Protein AF-A0A2K3K6B8-F1 (afdb_monomer_lite)

pLDDT: mean 90.26, std 2.79, range [80.25, 94.56]

Sequence (40 aa):
MVMATVKKGKPNLRKKVLPAVIVRQRKPWRRKDGVFMYFE

Foldseek 3Di:
DDWDADPDDDPVRHPDTDDDDDPFAQDWDADPVRDTDHDD

Organism: Trifolium pratense (NCBI:txid57577)

InterPro domains:
  IPR000218 Large ribosomal subunit protein uL14 [PF00238] (1-40)
  IPR000218 Large ribosomal subunit protein uL14 [PTHR11761] (1-40)
  IPR036853 Large ribosomal subunit protein uL14 superfamily [G3DSA:2.40.150.20] (1-40)
  IPR036853 Large ribosomal subunit protein uL14 superfamily [SSF50193] (1-40)

Radius of gyration: 14.76 Å; chains: 1; bounding box: 34×16×31 Å

Structure (mmCIF, N/CA/C/O backbone):
data_AF-A0A2K3K6B8-F1
#
_entry.id   AF-A0A2K3K6B8-F1
#
loop_
_atom_site.group_PDB
_atom_site.id
_atom_site.type_symbol
_atom_site.label_atom_id
_atom_site.label_alt_id
_atom_sit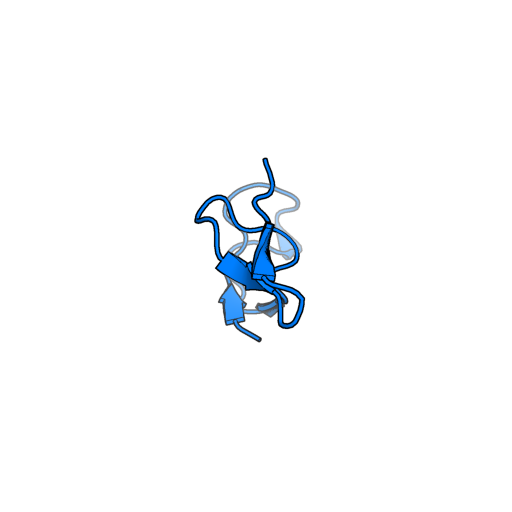e.label_comp_id
_atom_site.label_asym_id
_atom_site.label_entity_id
_atom_site.label_seq_id
_atom_site.pdbx_PDB_ins_code
_atom_site.Cartn_x
_atom_site.Cartn_y
_atom_site.Cartn_z
_atom_site.occupancy
_atom_site.B_iso_or_equiv
_atom_site.auth_seq_id
_atom_site.auth_comp_id
_atom_site.auth_asym_id
_atom_site.auth_atom_id
_atom_site.pdbx_PDB_model_num
ATOM 1 N N . MET A 1 1 ? 0.135 -11.123 3.262 1.00 83.19 1 MET A N 1
ATOM 2 C CA . MET A 1 1 ? -1.116 -11.048 4.047 1.00 83.19 1 MET A CA 1
ATOM 3 C C . MET A 1 1 ? -0.908 -9.984 5.116 1.00 83.19 1 MET A C 1
ATOM 5 O O . MET A 1 1 ? 0.172 -9.956 5.690 1.00 83.19 1 MET A O 1
ATOM 9 N N . VAL A 1 2 ? -1.850 -9.063 5.307 1.00 91.31 2 VAL A N 1
ATOM 10 C CA . VAL A 1 2 ? -1.712 -7.898 6.201 1.00 91.31 2 VAL A CA 1
ATOM 11 C C . VAL A 1 2 ? -2.960 -7.782 7.064 1.00 91.31 2 VAL A C 1
ATOM 13 O O . VAL A 1 2 ? -4.062 -7.980 6.564 1.00 91.31 2 VAL A O 1
ATOM 16 N N . MET A 1 3 ? -2.800 -7.449 8.343 1.00 92.94 3 MET A N 1
ATOM 17 C CA . MET A 1 3 ? -3.926 -7.113 9.214 1.00 92.94 3 MET A CA 1
ATOM 18 C C . MET A 1 3 ? -4.332 -5.657 8.985 1.00 92.94 3 MET A C 1
ATOM 20 O O . MET A 1 3 ? -3.513 -4.752 9.147 1.00 92.94 3 MET A O 1
ATOM 24 N N . ALA A 1 4 ? -5.585 -5.423 8.603 1.00 92.56 4 ALA A N 1
ATOM 25 C CA . ALA A 1 4 ? -6.098 -4.090 8.307 1.00 92.56 4 ALA A CA 1
ATOM 26 C C . ALA A 1 4 ? -7.425 -3.820 9.026 1.00 92.56 4 ALA A C 1
ATOM 28 O O . ALA A 1 4 ? -8.183 -4.732 9.356 1.00 92.56 4 ALA A O 1
ATOM 29 N N . THR A 1 5 ? -7.714 -2.538 9.253 1.00 92.06 5 THR A N 1
ATOM 30 C CA . THR A 1 5 ? -8.990 -2.061 9.802 1.00 92.06 5 THR A CA 1
ATOM 31 C C . THR A 1 5 ? -9.665 -1.120 8.807 1.00 92.06 5 THR A C 1
ATOM 33 O 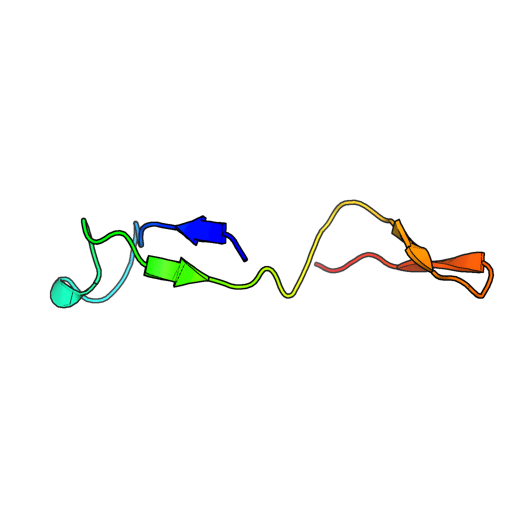O . THR A 1 5 ? -9.015 -0.299 8.154 1.00 92.06 5 THR A O 1
ATOM 36 N N . VAL A 1 6 ? -10.989 -1.222 8.675 1.00 92.88 6 VAL A N 1
ATOM 37 C CA . VAL A 1 6 ? -11.763 -0.377 7.755 1.00 92.88 6 VAL A CA 1
ATOM 38 C C . VAL A 1 6 ? -12.096 0.958 8.427 1.00 92.88 6 VAL A C 1
ATOM 40 O O . VAL A 1 6 ? -12.824 0.998 9.421 1.00 92.88 6 VAL A O 1
ATOM 43 N N . LYS A 1 7 ? -11.596 2.071 7.869 1.00 91.81 7 LYS A N 1
ATOM 44 C CA . LYS A 1 7 ? -11.870 3.433 8.378 1.00 91.81 7 LYS A CA 1
ATOM 45 C C . LYS A 1 7 ? -13.193 4.024 7.863 1.00 91.81 7 LYS A C 1
ATOM 47 O O . LYS A 1 7 ? -13.897 4.692 8.620 1.00 91.81 7 LYS A O 1
ATOM 52 N N . LYS A 1 8 ? -13.548 3.780 6.594 1.00 92.31 8 LYS A N 1
ATOM 53 C CA . LYS A 1 8 ? -14.769 4.281 5.924 1.00 92.31 8 LYS A CA 1
ATOM 54 C C . LYS A 1 8 ? -15.536 3.113 5.289 1.00 92.31 8 LYS A C 1
ATOM 56 O O . LYS A 1 8 ? -14.916 2.246 4.691 1.00 92.31 8 LYS A O 1
ATOM 61 N N . GLY A 1 9 ? -16.864 3.088 5.425 1.00 90.50 9 GLY A N 1
ATOM 62 C CA . GLY A 1 9 ? -17.726 2.006 4.919 1.00 90.50 9 GLY A CA 1
ATOM 63 C C . GLY A 1 9 ? -18.851 1.619 5.884 1.00 90.50 9 GLY A C 1
ATOM 64 O O . GLY A 1 9 ? -19.156 2.379 6.812 1.00 90.50 9 GLY A O 1
ATOM 65 N N . LYS A 1 10 ? -19.444 0.434 5.668 1.00 91.56 10 LYS A N 1
ATOM 66 C CA . LYS A 1 10 ? -20.534 -0.118 6.494 1.00 91.56 10 LYS A CA 1
ATOM 67 C C . LYS A 1 10 ? -20.127 -0.183 7.979 1.00 91.56 10 LYS A C 1
ATOM 69 O O . LYS A 1 10 ? -19.024 -0.658 8.263 1.00 91.56 10 LYS A O 1
ATOM 74 N N . PRO A 1 11 ? -20.992 0.239 8.923 1.00 89.31 11 PRO A N 1
ATOM 75 C CA . PRO A 1 11 ? -20.666 0.270 10.353 1.00 89.31 11 PRO A CA 1
ATOM 76 C C . PRO A 1 11 ? -20.161 -1.070 10.903 1.00 89.31 11 PRO A C 1
ATOM 78 O O . PRO A 1 11 ? -19.190 -1.089 11.651 1.00 89.31 11 PRO A O 1
ATOM 81 N N . ASN A 1 12 ? -20.735 -2.187 10.444 1.00 90.50 12 ASN A N 1
ATOM 82 C CA . ASN A 1 12 ? -20.420 -3.541 10.924 1.00 90.50 12 ASN A CA 1
ATOM 83 C C . ASN A 1 12 ? -18.967 -3.990 10.684 1.00 90.50 12 ASN A C 1
ATOM 85 O O . ASN A 1 12 ? -18.517 -4.950 11.314 1.00 90.50 12 ASN A O 1
ATOM 89 N N . LEU A 1 13 ? -18.257 -3.329 9.762 1.00 88.62 13 LEU A N 1
ATOM 90 C CA . LEU A 1 13 ? -16.877 -3.649 9.378 1.00 88.62 13 LEU A CA 1
ATOM 91 C C . LEU A 1 13 ? -15.845 -2.715 10.027 1.00 88.62 13 LEU A C 1
ATOM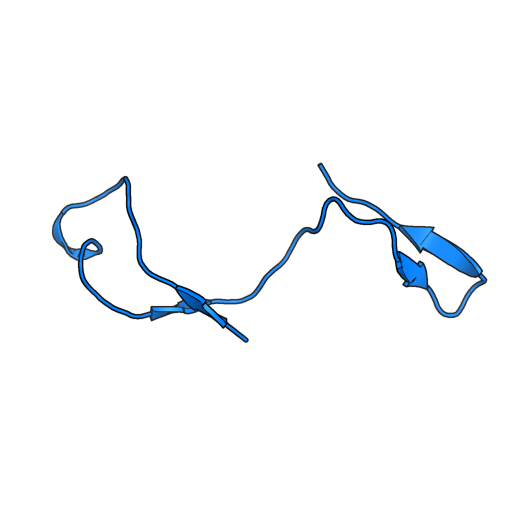 93 O O . LEU A 1 13 ? -14.648 -2.996 9.985 1.00 88.62 13 LEU A O 1
ATOM 97 N N . ARG A 1 14 ? -16.279 -1.594 10.616 1.00 88.75 14 ARG A N 1
ATOM 98 C CA . ARG A 1 14 ? -15.375 -0.651 11.286 1.00 88.75 14 ARG A CA 1
ATOM 99 C C . ARG A 1 14 ? -14.959 -1.202 12.650 1.00 88.75 14 ARG A C 1
ATOM 101 O O . ARG A 1 14 ? -15.684 -1.984 13.255 1.00 88.75 14 ARG A O 1
ATOM 108 N N . LYS A 1 15 ? -13.793 -0.770 13.145 1.00 86.69 15 LYS A N 1
ATOM 109 C CA . LYS A 1 15 ? -13.220 -1.167 14.452 1.00 86.69 15 LYS A CA 1
ATOM 110 C C . LYS A 1 15 ? -12.941 -2.677 14.621 1.00 86.69 15 LYS A C 1
ATOM 112 O O . LYS A 1 15 ? -12.586 -3.097 15.714 1.00 86.69 15 LYS A O 1
ATOM 117 N N . LYS A 1 16 ? -13.050 -3.479 13.555 1.00 89.81 16 LYS A N 1
ATOM 118 C CA . LYS A 1 16 ? -12.652 -4.895 13.524 1.00 89.81 16 LYS A CA 1
ATOM 119 C C . LYS A 1 16 ? -11.340 -5.059 12.757 1.00 89.81 16 LYS A C 1
ATOM 121 O O . LYS A 1 16 ? -11.148 -4.406 11.730 1.00 89.81 16 LYS A O 1
ATOM 126 N N . VAL A 1 17 ? -10.455 -5.923 13.256 1.00 91.62 17 VAL A N 1
ATOM 127 C CA . VAL A 1 17 ? -9.213 -6.319 12.574 1.00 91.62 17 VAL A CA 1
ATOM 128 C C . VAL A 1 17 ? -9.526 -7.479 11.638 1.00 91.62 17 VAL A C 1
ATOM 130 O O . VAL A 1 17 ? -10.105 -8.476 12.065 1.00 91.62 17 VAL A O 1
ATOM 133 N N . LEU A 1 1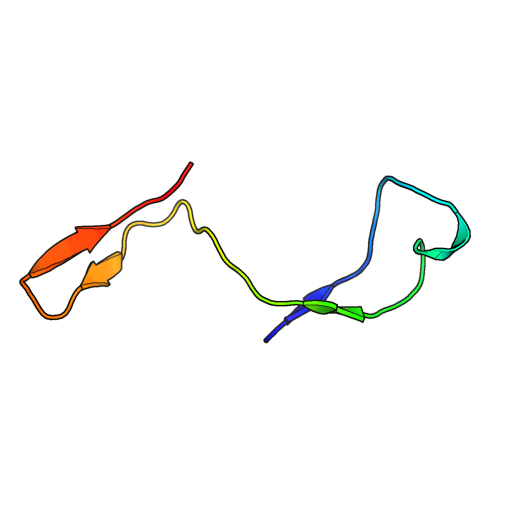8 ? -9.177 -7.332 10.361 1.00 92.06 18 LEU A N 1
ATOM 134 C CA . LEU A 1 18 ? -9.451 -8.315 9.316 1.00 92.06 18 LEU A CA 1
ATOM 135 C C . LEU A 1 18 ? -8.161 -8.625 8.538 1.00 92.06 18 LEU A C 1
ATOM 137 O O . LEU A 1 18 ? -7.372 -7.706 8.283 1.00 92.06 18 LEU A O 1
ATOM 141 N N . PRO A 1 19 ? -7.940 -9.884 8.125 1.00 94.56 19 PRO A N 1
ATOM 142 C CA . PRO A 1 19 ? -6.858 -10.219 7.211 1.00 94.56 19 PRO A CA 1
ATOM 143 C C . PRO A 1 19 ? -7.165 -9.686 5.803 1.00 94.56 19 PRO A C 1
ATOM 145 O O . PRO A 1 19 ? -8.284 -9.798 5.304 1.00 94.56 19 PRO A O 1
ATOM 148 N N . ALA A 1 20 ? -6.156 -9.116 5.150 1.00 94.25 20 ALA A N 1
ATOM 149 C CA . ALA A 1 20 ? -6.241 -8.533 3.816 1.00 94.25 20 ALA A CA 1
ATOM 150 C C . ALA A 1 20 ? -5.014 -8.884 2.957 1.00 94.25 20 ALA A C 1
ATOM 152 O O . ALA A 1 20 ? -3.940 -9.250 3.452 1.00 94.25 20 ALA A O 1
ATOM 153 N N . VAL A 1 21 ? -5.165 -8.750 1.639 1.00 94.31 21 VAL A N 1
ATOM 154 C CA . VAL A 1 21 ? -4.102 -8.960 0.646 1.00 94.31 21 VAL A CA 1
ATOM 155 C C . VAL A 1 21 ? -3.880 -7.655 -0.114 1.00 94.31 21 VAL A C 1
ATOM 157 O O . VAL A 1 21 ? -4.832 -7.025 -0.566 1.00 94.31 21 VAL A O 1
ATOM 160 N N . ILE A 1 22 ? -2.618 -7.240 -0.244 1.00 91.31 22 ILE A N 1
ATOM 161 C CA . ILE A 1 22 ? -2.244 -6.070 -1.043 1.00 91.31 22 ILE A CA 1
ATOM 162 C C . ILE A 1 22 ? -2.195 -6.507 -2.507 1.00 91.31 22 ILE A C 1
ATOM 164 O O . ILE A 1 22 ? -1.361 -7.330 -2.870 1.00 91.31 22 ILE A O 1
ATOM 168 N N . VAL A 1 23 ? -3.088 -5.959 -3.331 1.00 91.88 23 VAL A N 1
ATOM 169 C CA . VAL A 1 23 ? -3.174 -6.288 -4.766 1.00 91.88 23 VAL A CA 1
ATOM 170 C C . VAL A 1 23 ? -2.387 -5.297 -5.628 1.00 91.88 23 VAL A C 1
ATOM 172 O O . VAL A 1 23 ? -1.846 -5.674 -6.662 1.00 91.88 23 VAL A O 1
ATOM 175 N N . ARG A 1 24 ? -2.300 -4.029 -5.207 1.00 91.50 24 ARG A N 1
ATOM 176 C CA . ARG A 1 24 ? -1.624 -2.952 -5.945 1.00 91.50 24 ARG A CA 1
ATOM 177 C C . ARG A 1 24 ? -0.637 -2.213 -5.049 1.00 91.50 24 ARG A C 1
ATOM 179 O O . ARG A 1 24 ? -0.884 -2.042 -3.856 1.00 91.50 24 ARG A O 1
ATOM 186 N N . GLN A 1 25 ? 0.474 -1.776 -5.636 1.00 90.75 25 GLN A N 1
ATOM 187 C CA . GLN A 1 25 ? 1.512 -1.005 -4.959 1.00 90.75 25 GLN A CA 1
ATOM 188 C C . GLN A 1 25 ? 2.061 0.081 -5.893 1.00 90.75 25 GLN A C 1
ATOM 190 O O . GLN A 1 25 ? 2.437 -0.204 -7.028 1.00 90.75 25 GLN A O 1
ATOM 195 N N . ARG A 1 26 ? 2.152 1.314 -5.376 1.00 91.06 26 ARG A N 1
ATOM 196 C CA . ARG A 1 26 ? 2.690 2.479 -6.100 1.00 91.06 26 ARG A CA 1
ATOM 197 C C . ARG A 1 26 ? 4.211 2.456 -6.246 1.00 91.06 26 ARG A C 1
ATOM 199 O O . ARG A 1 26 ? 4.755 3.019 -7.188 1.00 91.06 26 ARG A O 1
ATOM 206 N N . LYS A 1 27 ? 4.914 1.824 -5.302 1.00 90.62 27 LYS A N 1
ATOM 207 C CA . LYS A 1 27 ? 6.366 1.648 -5.390 1.00 90.62 27 LYS A CA 1
ATOM 208 C C . LYS A 1 27 ? 6.680 0.657 -6.522 1.00 90.62 27 LYS A C 1
ATOM 210 O O . LYS A 1 27 ? 6.200 -0.473 -6.445 1.00 90.62 27 LYS A O 1
ATOM 215 N N . PRO A 1 28 ? 7.477 1.043 -7.532 1.00 90.69 28 PRO A N 1
ATOM 216 C CA . PRO A 1 28 ? 7.865 0.129 -8.592 1.00 90.69 28 PRO A CA 1
ATOM 217 C C . PRO A 1 28 ? 8.729 -1.005 -8.040 1.00 90.69 28 PRO A C 1
ATOM 219 O O . PRO A 1 28 ? 9.614 -0.779 -7.209 1.00 90.69 28 PRO A O 1
ATOM 222 N N . TRP A 1 29 ? 8.485 -2.221 -8.521 1.00 90.31 29 TRP A N 1
ATOM 223 C CA . TRP A 1 29 ? 9.283 -3.398 -8.189 1.00 90.31 29 TRP A CA 1
ATOM 224 C C . TRP A 1 29 ? 9.750 -4.113 -9.454 1.00 90.31 29 TRP A C 1
ATOM 226 O O . TRP A 1 29 ? 9.088 -4.077 -10.493 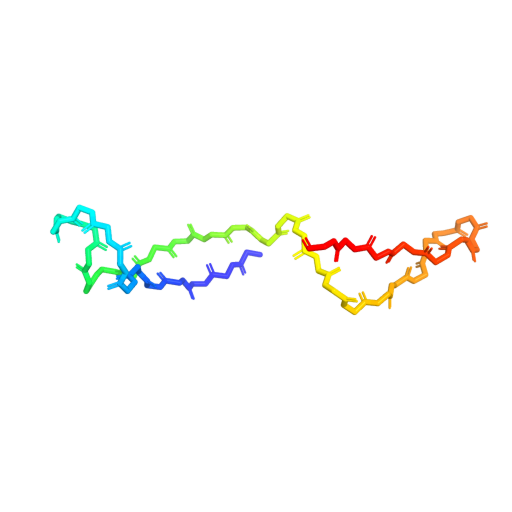1.00 90.31 29 TRP A O 1
ATOM 236 N N . ARG A 1 30 ? 10.923 -4.746 -9.366 1.00 91.44 30 ARG A N 1
ATOM 237 C CA . ARG A 1 30 ? 11.540 -5.456 -10.487 1.00 91.44 30 ARG A CA 1
ATOM 238 C C . ARG A 1 30 ? 10.977 -6.871 -10.585 1.00 91.44 30 ARG A C 1
ATOM 240 O O . ARG A 1 30 ? 11.136 -7.669 -9.660 1.00 91.44 30 ARG A O 1
ATOM 247 N N . ARG A 1 31 ? 10.354 -7.191 -11.719 1.00 90.12 31 ARG A N 1
ATOM 248 C CA . ARG A 1 31 ? 9.933 -8.554 -12.065 1.00 90.12 31 ARG A CA 1
ATOM 249 C C . ARG A 1 31 ? 11.149 -9.388 -12.498 1.00 90.12 31 ARG A C 1
ATOM 251 O O . ARG A 1 31 ? 12.174 -8.833 -12.892 1.00 90.12 31 ARG A O 1
ATOM 258 N N . LYS A 1 32 ? 11.037 -10.722 -12.437 1.00 90.50 32 LYS A N 1
ATOM 259 C CA . LYS A 1 32 ? 12.102 -11.662 -12.841 1.00 90.50 32 LYS A CA 1
ATOM 260 C C . LYS A 1 32 ? 12.646 -11.382 -14.250 1.00 90.50 32 LYS A C 1
ATOM 262 O O . LYS A 1 32 ? 13.851 -11.443 -14.442 1.00 90.50 32 LYS A O 1
ATOM 267 N N . ASP A 1 33 ? 11.784 -10.956 -15.168 1.00 90.12 33 ASP A N 1
ATOM 268 C CA . ASP A 1 33 ? 12.133 -10.660 -16.567 1.00 90.12 33 ASP A CA 1
ATOM 269 C C . ASP A 1 33 ? 12.806 -9.280 -16.758 1.00 90.12 33 ASP A C 1
ATOM 271 O O . ASP A 1 33 ? 13.025 -8.834 -17.878 1.00 90.12 33 ASP A O 1
ATOM 275 N N . GLY A 1 34 ? 13.115 -8.561 -15.671 1.00 88.31 34 GLY A N 1
ATOM 276 C CA . GLY A 1 34 ? 13.822 -7.274 -15.702 1.00 88.31 34 GLY A CA 1
ATOM 277 C C . GLY A 1 34 ? 12.931 -6.035 -15.828 1.00 88.31 34 GLY A C 1
ATOM 278 O O . GLY A 1 34 ? 13.397 -4.931 -15.557 1.00 88.31 34 GLY A O 1
ATOM 279 N N . VAL A 1 35 ? 11.649 -6.205 -16.155 1.00 90.56 35 VAL A N 1
ATOM 280 C CA . VAL A 1 35 ? 10.675 -5.107 -16.253 1.00 90.56 35 VAL A CA 1
ATOM 281 C C . VAL A 1 35 ? 10.294 -4.584 -14.862 1.00 90.56 35 VAL A C 1
ATOM 283 O O . VAL A 1 35 ? 10.066 -5.363 -13.931 1.00 90.56 35 VAL A O 1
ATOM 286 N N . PHE A 1 36 ? 10.190 -3.262 -14.721 1.00 87.50 36 PHE A N 1
ATOM 287 C CA . PHE A 1 36 ? 9.660 -2.614 -1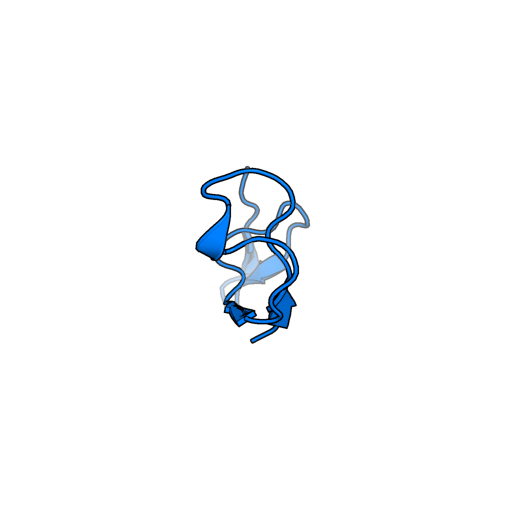3.521 1.00 87.50 36 PHE A CA 1
ATOM 288 C C . PHE A 1 36 ? 8.142 -2.460 -13.622 1.00 87.50 36 PHE A C 1
ATOM 290 O O . PHE A 1 36 ? 7.635 -1.893 -14.586 1.00 87.50 36 PHE A O 1
ATOM 297 N N . MET A 1 37 ? 7.422 -2.949 -12.613 1.00 87.75 37 MET A N 1
ATOM 298 C CA . MET A 1 37 ? 5.966 -2.850 -12.531 1.00 87.75 37 MET A CA 1
ATOM 299 C C . MET A 1 37 ? 5.574 -1.912 -11.391 1.00 87.75 37 MET A C 1
ATOM 301 O O . MET A 1 37 ? 6.054 -2.075 -10.268 1.00 87.75 37 MET A O 1
ATOM 305 N N . TYR A 1 38 ? 4.666 -0.978 -11.658 1.00 88.88 38 TYR A N 1
ATOM 306 C CA . TYR A 1 38 ? 3.978 -0.183 -10.643 1.00 88.88 38 TYR A CA 1
ATOM 307 C C . TYR A 1 38 ? 2.484 -0.132 -10.959 1.00 88.88 38 TYR A C 1
ATOM 309 O O . TYR A 1 38 ? 2.074 -0.331 -12.101 1.00 88.88 38 TYR A O 1
ATOM 317 N N . PHE A 1 39 ? 1.675 0.103 -9.933 1.00 85.12 39 PHE A N 1
ATOM 318 C CA . PHE A 1 39 ? 0.229 0.245 -10.055 1.00 85.12 39 PHE A CA 1
ATOM 319 C C . PHE A 1 39 ? -0.211 1.611 -9.518 1.00 85.12 39 PHE A C 1
ATOM 321 O O . PHE A 1 39 ? 0.447 2.158 -8.629 1.00 85.12 39 PHE A O 1
ATOM 328 N N . GLU A 1 40 ? -1.320 2.133 -10.044 1.00 80.25 40 GLU A N 1
ATOM 329 C CA . GLU A 1 40 ? -2.016 3.315 -9.512 1.00 80.25 40 GLU A CA 1
ATOM 330 C C . GLU A 1 40 ? -2.742 3.021 -8.184 1.00 80.25 40 GLU A C 1
ATOM 332 O O . GLU A 1 40 ? -3.367 1.930 -8.036 1.00 80.25 40 GLU A O 1
#

Secondary structure (DSSP, 8-state):
-EEEEBSSS-GGGBT-EEEE-----SS-EE-TTS-EE---